Protein AF-A0A562V6J1-F1 (afdb_monomer_lite)

Organism: NCBI:txid345631

Foldseek 3Di:
DFDDDDDDPVRVVVLVVDDPVVVVVVVVLNVVCRHPHQDCPVDDQWDADPPDPPDTD

Structure (mmCIF, N/CA/C/O backbone):
data_AF-A0A562V6J1-F1
#
_entry.id   AF-A0A562V6J1-F1
#
loop_
_atom_site.group_PDB
_atom_site.id
_atom_site.type_symbol
_atom_site.label_atom_id
_atom_site.label_alt_id
_atom_site.label_comp_id
_atom_site.label_asym_id
_atom_site.label_entity_id
_atom_site.label_seq_id
_atom_site.pdbx_PDB_ins_code
_atom_site.Cartn_x
_atom_site.Cartn_y
_atom_site.Cartn_z
_atom_site.occupancy
_atom_site.B_iso_or_equiv
_atom_site.auth_seq_id
_atom_site.auth_comp_id
_atom_site.auth_asym_id
_atom_site.auth_atom_id
_atom_site.pdbx_PDB_model_num
ATOM 1 N N . MET A 1 1 ? 4.696 -17.364 -12.379 1.00 67.31 1 MET A N 1
ATOM 2 C CA . MET A 1 1 ? 5.131 -17.384 -10.964 1.00 67.31 1 MET A CA 1
ATOM 3 C C . MET A 1 1 ? 4.413 -16.263 -10.237 1.00 67.31 1 MET A C 1
ATOM 5 O O . MET A 1 1 ? 4.366 -15.168 -10.783 1.00 67.31 1 MET A O 1
ATOM 9 N N . ALA A 1 2 ? 3.825 -16.538 -9.072 1.00 84.25 2 ALA A N 1
ATOM 10 C CA . ALA A 1 2 ? 3.195 -15.508 -8.249 1.00 84.25 2 ALA A CA 1
ATOM 11 C C . ALA A 1 2 ? 4.265 -14.736 -7.460 1.00 84.25 2 ALA A C 1
ATOM 13 O O . ALA A 1 2 ? 5.239 -15.327 -6.994 1.00 84.25 2 ALA A O 1
ATOM 14 N N . TRP A 1 3 ? 4.092 -13.427 -7.316 1.00 91.62 3 TRP A N 1
ATOM 15 C CA . TRP A 1 3 ? 4.967 -12.581 -6.511 1.00 91.62 3 TRP A CA 1
ATOM 16 C C . TRP A 1 3 ? 4.639 -12.735 -5.026 1.00 91.62 3 TRP A C 1
ATOM 18 O O . TRP A 1 3 ? 3.475 -12.686 -4.626 1.00 91.62 3 TRP A O 1
ATOM 28 N N . THR A 1 4 ? 5.666 -12.854 -4.186 1.00 92.62 4 THR A N 1
ATOM 29 C CA . THR A 1 4 ? 5.490 -12.838 -2.730 1.00 92.62 4 THR A CA 1
ATOM 30 C C . THR A 1 4 ? 5.410 -11.396 -2.241 1.00 92.62 4 THR A C 1
ATOM 32 O O . THR A 1 4 ? 6.379 -10.646 -2.329 1.00 92.62 4 THR A O 1
ATOM 35 N N . VAL A 1 5 ? 4.255 -11.010 -1.699 1.00 91.94 5 VAL A N 1
ATOM 36 C CA . VAL A 1 5 ? 4.035 -9.677 -1.118 1.00 91.94 5 VAL A CA 1
ATOM 37 C C . VAL A 1 5 ? 4.155 -9.764 0.397 1.00 91.94 5 VAL A C 1
ATOM 39 O O . VAL A 1 5 ? 3.380 -10.476 1.039 1.00 91.94 5 VAL A O 1
ATOM 42 N N . ILE A 1 6 ? 5.120 -9.035 0.959 1.00 93.81 6 ILE A N 1
ATOM 43 C CA . ILE A 1 6 ? 5.426 -9.019 2.392 1.00 93.81 6 ILE A CA 1
ATOM 44 C C . ILE A 1 6 ? 5.178 -7.614 2.936 1.00 93.81 6 ILE A C 1
ATOM 46 O O . ILE A 1 6 ? 5.631 -6.624 2.362 1.00 93.81 6 ILE A O 1
ATOM 50 N N . PHE A 1 7 ? 4.497 -7.532 4.076 1.00 93.12 7 PHE A N 1
ATOM 51 C CA . PHE A 1 7 ? 4.302 -6.280 4.794 1.00 93.12 7 PHE A CA 1
ATOM 52 C C . PHE A 1 7 ? 5.361 -6.089 5.871 1.00 93.12 7 PHE A C 1
ATOM 54 O O . PHE A 1 7 ? 5.679 -7.007 6.626 1.00 93.12 7 PHE A O 1
ATOM 61 N N . THR A 1 8 ? 5.852 -4.859 6.009 1.00 95.06 8 THR A N 1
ATOM 62 C CA . THR A 1 8 ? 6.625 -4.482 7.194 1.00 95.06 8 THR A CA 1
ATOM 63 C C . THR A 1 8 ? 5.721 -4.454 8.427 1.00 95.06 8 THR A C 1
ATOM 65 O O . THR A 1 8 ? 4.520 -4.18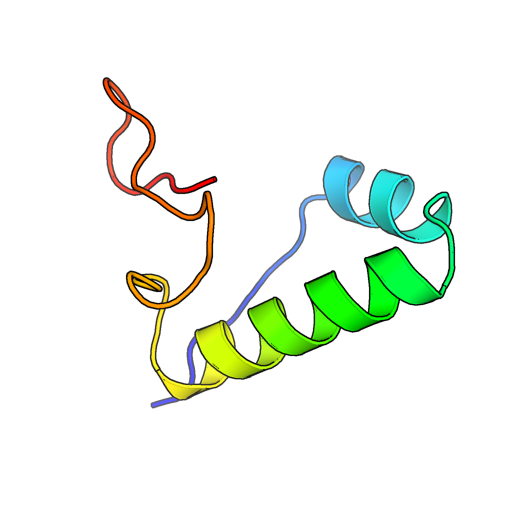4 8.336 1.00 95.06 8 THR A O 1
ATOM 68 N N . ASN A 1 9 ? 6.305 -4.634 9.613 1.00 95.88 9 ASN A N 1
ATOM 69 C CA . ASN A 1 9 ? 5.571 -4.536 10.879 1.00 95.88 9 ASN A CA 1
ATOM 70 C C . ASN A 1 9 ? 4.822 -3.201 11.034 1.00 95.88 9 ASN A C 1
ATOM 72 O O . ASN A 1 9 ? 3.732 -3.160 11.605 1.00 95.88 9 ASN A O 1
ATOM 76 N N . LYS A 1 10 ? 5.388 -2.104 10.513 1.00 95.88 10 LYS A N 1
ATOM 77 C CA . LYS A 1 10 ? 4.744 -0.785 10.523 1.00 95.88 10 LYS A CA 1
ATOM 78 C C . LYS A 1 10 ? 3.503 -0.768 9.628 1.00 95.88 10 LYS A C 1
ATOM 80 O O . LYS A 1 10 ? 2.439 -0.375 10.101 1.00 95.88 10 LYS A O 1
ATOM 85 N N . ALA A 1 11 ? 3.625 -1.250 8.390 1.00 94.12 11 ALA A N 1
ATOM 86 C CA . ALA A 1 11 ? 2.513 -1.315 7.444 1.00 94.12 11 ALA A CA 1
ATOM 87 C C . ALA A 1 11 ? 1.377 -2.210 7.966 1.00 94.12 11 ALA A C 1
ATOM 89 O O . ALA A 1 11 ? 0.223 -1.793 7.963 1.00 94.12 11 ALA A O 1
ATOM 90 N N . ALA A 1 12 ? 1.697 -3.381 8.526 1.00 95.31 12 ALA A N 1
ATOM 91 C CA . ALA A 1 12 ? 0.700 -4.284 9.103 1.00 95.31 12 ALA A CA 1
ATOM 92 C C . ALA A 1 12 ? -0.063 -3.646 10.281 1.00 95.31 12 ALA A C 1
ATOM 94 O O . ALA A 1 12 ? -1.280 -3.794 10.401 1.00 95.31 12 ALA A O 1
ATOM 95 N N . LYS A 1 13 ? 0.633 -2.895 11.148 1.00 96.50 13 LYS A N 1
ATOM 96 C CA . LYS A 1 13 ? -0.004 -2.146 12.245 1.00 96.50 13 LYS A CA 1
ATOM 97 C C . LYS A 1 13 ? -0.898 -1.017 11.731 1.00 96.50 13 LYS A C 1
ATOM 99 O O . LYS A 1 13 ? -1.946 -0.778 12.322 1.00 96.50 13 LYS A O 1
ATOM 104 N N . GLN A 1 14 ? -0.493 -0.322 10.668 1.00 95.94 14 GLN A N 1
ATOM 105 C CA . GLN A 1 14 ? -1.290 0.747 10.060 1.00 95.94 14 GLN A CA 1
ATOM 106 C C . GLN A 1 14 ? -2.533 0.192 9.364 1.00 95.94 14 GLN A C 1
ATOM 108 O O . GLN A 1 14 ? -3.620 0.691 9.625 1.00 95.94 14 GLN A O 1
ATOM 113 N N . TYR A 1 15 ? -2.396 -0.885 8.586 1.00 95.62 15 TYR A N 1
ATOM 114 C CA . TYR A 1 15 ? -3.507 -1.560 7.909 1.00 95.62 15 TYR A CA 1
ATOM 115 C C . TYR A 1 15 ? -4.648 -1.907 8.876 1.00 95.62 15 TYR A C 1
ATOM 117 O O . TYR A 1 15 ? -5.808 -1.603 8.613 1.00 95.62 15 TYR A O 1
ATOM 125 N N . LYS A 1 16 ? -4.322 -2.444 10.061 1.00 95.31 16 LYS A N 1
ATOM 126 C CA . LYS A 1 16 ? -5.323 -2.789 11.086 1.00 95.31 16 LYS A CA 1
ATOM 127 C C . LYS A 1 16 ? -6.148 -1.594 11.584 1.00 95.31 16 LYS A C 1
ATOM 129 O O . LYS A 1 16 ? -7.264 -1.803 12.045 1.00 95.31 16 LYS A O 1
ATOM 134 N N . LYS A 1 17 ? -5.618 -0.368 11.495 1.00 96.88 17 LYS A N 1
ATOM 135 C CA . LYS A 1 17 ? -6.286 0.869 11.937 1.00 96.88 17 LYS A CA 1
ATOM 136 C C . LYS A 1 17 ? -7.150 1.520 10.854 1.00 96.88 17 LYS A C 1
ATOM 138 O O . LYS A 1 17 ? -7.837 2.491 11.149 1.00 96.88 17 LYS A O 1
ATOM 143 N N . LEU A 1 18 ? -7.081 1.040 9.613 1.00 95.69 18 LEU A N 1
ATOM 144 C CA . LEU A 1 18 ? -7.823 1.626 8.502 1.00 95.69 18 LEU A CA 1
ATOM 145 C C . LEU A 1 18 ? -9.298 1.188 8.520 1.00 95.69 18 LEU A C 1
ATOM 147 O O . LEU A 1 18 ? -9.597 0.076 8.972 1.00 95.69 18 LEU A O 1
ATOM 151 N N . PRO A 1 19 ? -10.215 2.028 8.000 1.00 97.81 19 PRO A N 1
ATOM 152 C CA . PRO A 1 19 ? -11.599 1.632 7.747 1.00 97.81 19 PRO A CA 1
ATOM 153 C C . PRO A 1 19 ? -11.676 0.417 6.816 1.00 97.81 19 PRO A C 1
ATOM 155 O O . PRO A 1 19 ? -10.805 0.236 5.963 1.00 97.81 19 PRO A O 1
ATOM 158 N N . GLN A 1 20 ? -12.740 -0.384 6.937 1.00 96.06 20 GLN A N 1
ATOM 159 C CA . GLN A 1 20 ? -12.904 -1.613 6.149 1.00 96.06 20 GLN A CA 1
ATOM 160 C C . GLN A 1 20 ? -12.793 -1.364 4.639 1.00 96.06 20 GLN A C 1
ATOM 162 O O . GLN A 1 20 ? -12.015 -2.039 3.981 1.00 96.06 20 GLN A O 1
ATOM 167 N N . SER A 1 21 ? -13.457 -0.329 4.121 1.00 95.75 21 SER A N 1
ATOM 168 C CA . SER A 1 21 ? -13.423 0.017 2.693 1.00 95.75 21 SER A CA 1
ATOM 169 C C . SER A 1 21 ? -12.010 0.267 2.152 1.00 95.75 21 SER A C 1
ATOM 171 O O . SER A 1 21 ? -11.684 -0.078 1.016 1.00 95.75 21 SER A O 1
ATOM 173 N N . VAL A 1 22 ? -11.138 0.852 2.976 1.00 95.19 22 VAL A N 1
ATOM 174 C CA . VAL A 1 22 ? -9.740 1.100 2.609 1.00 95.19 22 VAL A CA 1
ATOM 175 C C . VAL A 1 22 ? -8.929 -0.194 2.682 1.00 95.19 22 VAL A C 1
ATOM 177 O O . VAL A 1 22 ? -8.076 -0.423 1.826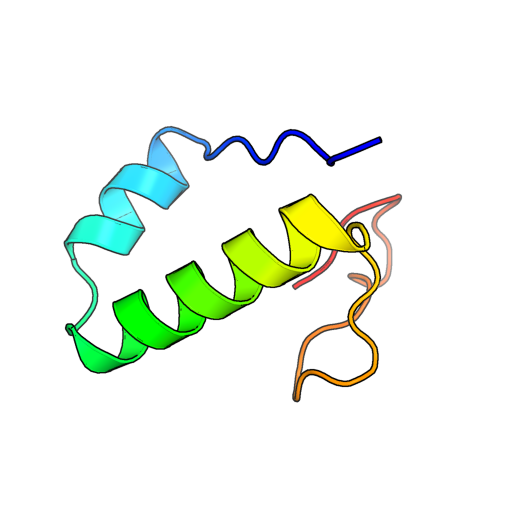 1.00 95.19 22 VAL A O 1
ATOM 180 N N . ARG A 1 23 ? -9.208 -1.065 3.660 1.00 96.25 23 ARG A N 1
ATOM 181 C CA . ARG A 1 23 ? -8.589 -2.397 3.737 1.00 96.25 23 ARG A CA 1
ATOM 182 C C . ARG A 1 23 ? -8.921 -3.241 2.511 1.00 96.25 23 ARG A C 1
ATOM 184 O O . ARG A 1 23 ? -7.996 -3.780 1.918 1.00 96.25 23 ARG A O 1
ATOM 191 N N . ASP A 1 24 ? -10.177 -3.237 2.070 1.00 96.50 24 ASP A N 1
ATOM 192 C CA . ASP A 1 24 ? -10.624 -3.971 0.878 1.00 96.50 24 ASP A CA 1
ATOM 193 C C . ASP A 1 24 ? -9.866 -3.518 -0.382 1.00 96.50 24 ASP A C 1
ATOM 195 O O . ASP A 1 24 ? -9.448 -4.328 -1.208 1.00 96.50 24 ASP A O 1
ATOM 199 N N . THR A 1 25 ? -9.616 -2.210 -0.494 1.00 94.44 25 THR A N 1
ATOM 200 C CA . THR A 1 25 ? -8.831 -1.628 -1.593 1.00 94.44 25 THR A CA 1
ATOM 201 C C . THR A 1 25 ? -7.371 -2.097 -1.547 1.00 94.44 25 THR A C 1
ATOM 203 O O . THR A 1 25 ? -6.792 -2.445 -2.575 1.00 94.44 25 THR A O 1
ATOM 206 N N . ILE A 1 26 ? -6.768 -2.142 -0.354 1.00 93.75 26 ILE A N 1
ATOM 207 C CA . ILE A 1 26 ? -5.400 -2.649 -0.163 1.00 93.75 26 ILE A CA 1
ATOM 208 C C . ILE A 1 26 ? -5.326 -4.145 -0.481 1.00 93.75 26 ILE A C 1
ATOM 210 O O . ILE A 1 26 ? -4.389 -4.577 -1.149 1.00 93.75 26 ILE A O 1
ATOM 214 N N . ASP A 1 27 ? -6.303 -4.934 -0.040 1.00 95.19 27 ASP A N 1
ATOM 215 C CA . ASP A 1 27 ? -6.331 -6.377 -0.272 1.00 95.19 27 ASP A CA 1
ATOM 216 C C . ASP A 1 27 ? -6.457 -6.699 -1.765 1.00 95.19 27 ASP A C 1
ATOM 218 O O . ASP A 1 27 ? -5.743 -7.573 -2.265 1.00 95.19 27 ASP A O 1
ATOM 222 N N . LEU A 1 28 ? -7.265 -5.927 -2.502 1.00 94.94 28 LEU A N 1
ATOM 223 C CA . LEU A 1 28 ? -7.348 -6.016 -3.959 1.00 94.94 28 LEU A CA 1
ATOM 224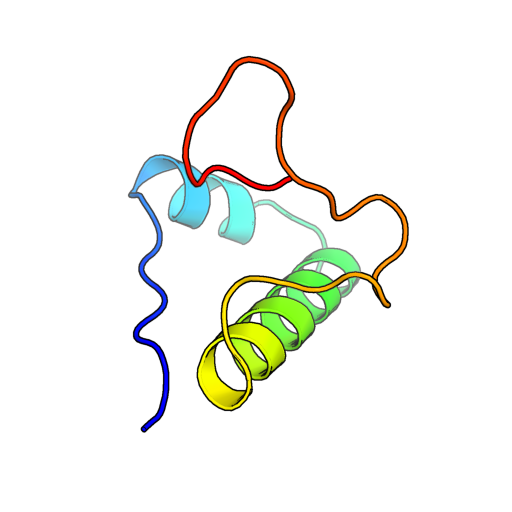 C C . LEU A 1 28 ? -5.993 -5.716 -4.619 1.00 94.94 28 LEU A C 1
ATOM 226 O O . LEU A 1 28 ? -5.522 -6.504 -5.441 1.00 94.94 28 LEU A O 1
ATOM 230 N N . LEU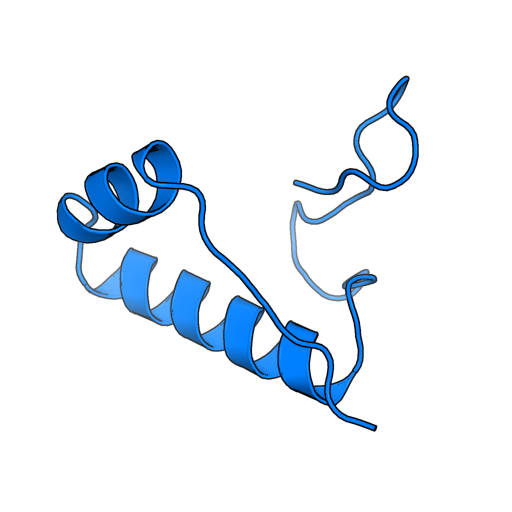 A 1 29 ? -5.328 -4.628 -4.222 1.00 93.38 29 LEU A N 1
ATOM 231 C CA . LEU A 1 29 ? -4.006 -4.271 -4.746 1.00 93.38 29 LEU A CA 1
ATOM 232 C C . LEU A 1 29 ? -2.972 -5.376 -4.476 1.00 93.38 29 LEU A C 1
ATOM 234 O O . LEU A 1 29 ? -2.187 -5.729 -5.354 1.00 93.38 29 LEU A O 1
ATOM 238 N N . VAL A 1 30 ? -2.978 -5.961 -3.277 1.00 93.69 30 VAL A N 1
ATOM 239 C CA . VAL A 1 30 ? -2.076 -7.062 -2.904 1.00 93.69 30 VAL A CA 1
ATOM 240 C C . VAL A 1 30 ? -2.328 -8.293 -3.758 1.00 93.69 30 VAL A C 1
ATOM 242 O O . VAL A 1 30 ? -1.368 -8.909 -4.226 1.00 93.69 30 VAL A O 1
ATOM 245 N N . MET A 1 31 ? -3.594 -8.669 -3.956 1.00 93.81 31 MET A N 1
ATOM 246 C CA . MET A 1 31 ? -3.954 -9.795 -4.817 1.00 93.81 31 MET A CA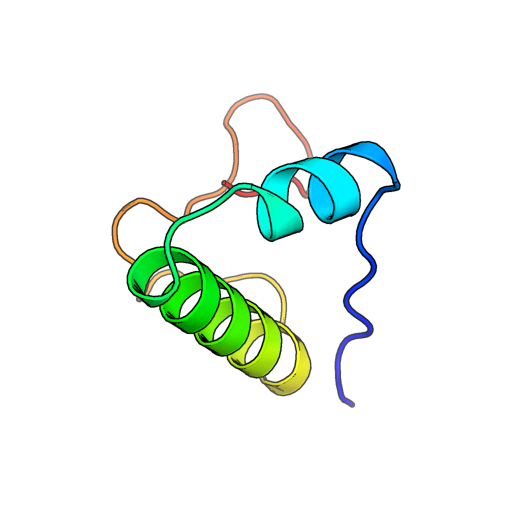 1
ATOM 247 C C . MET A 1 31 ? -3.474 -9.564 -6.245 1.00 93.81 31 MET A C 1
ATOM 249 O O . MET A 1 31 ? -2.828 -10.440 -6.819 1.00 93.81 31 MET A O 1
ATOM 253 N N . GLU A 1 32 ? -3.703 -8.373 -6.793 1.00 93.12 32 GLU A N 1
ATOM 254 C CA . GLU A 1 32 ? -3.210 -8.030 -8.118 1.00 93.12 32 GLU A CA 1
ATOM 255 C C . GLU A 1 32 ? -1.686 -8.137 -8.192 1.00 93.12 32 GLU A C 1
ATOM 257 O O . GLU A 1 32 ? -1.178 -8.848 -9.062 1.00 93.12 32 GLU A O 1
ATOM 262 N N . ILE A 1 33 ? -0.951 -7.523 -7.253 1.00 92.81 33 ILE A N 1
ATOM 263 C CA . ILE A 1 33 ? 0.519 -7.573 -7.212 1.00 92.81 33 ILE A CA 1
ATOM 264 C C . ILE A 1 33 ? 1.022 -9.015 -7.152 1.00 92.81 33 ILE A C 1
ATOM 266 O O . ILE A 1 33 ? 1.943 -9.361 -7.893 1.00 92.81 33 ILE A O 1
ATOM 270 N N . ARG A 1 34 ? 0.401 -9.876 -6.336 1.00 93.50 34 ARG A N 1
ATOM 271 C CA . ARG A 1 34 ? 0.741 -11.306 -6.269 1.00 93.50 34 ARG A CA 1
ATOM 272 C C . ARG A 1 34 ? 0.601 -11.993 -7.625 1.00 93.50 34 ARG A C 1
ATOM 274 O O . ARG A 1 34 ? 1.430 -12.835 -7.958 1.00 93.50 34 ARG A O 1
ATOM 281 N N . LEU A 1 35 ? -0.409 -11.638 -8.414 1.00 92.38 35 LEU A N 1
ATOM 282 C CA . LEU A 1 35 ? -0.692 -12.287 -9.694 1.00 92.38 35 LEU A CA 1
ATOM 283 C C . LEU A 1 35 ? 0.173 -11.762 -10.845 1.00 92.38 35 LEU A C 1
ATOM 285 O O . LEU A 1 35 ? 0.704 -12.556 -11.616 1.00 92.38 35 LEU A O 1
ATOM 289 N N . SER A 1 36 ? 0.322 -10.443 -10.972 1.00 90.00 36 SER A N 1
ATOM 290 C CA . SER A 1 36 ? 0.928 -9.818 -12.172 1.00 90.00 36 SER A CA 1
ATOM 291 C C . SER A 1 36 ? 2.168 -8.953 -11.888 1.00 90.00 36 SER A C 1
ATOM 293 O O . SER A 1 36 ? 2.744 -8.389 -12.811 1.00 90.00 36 SER A O 1
ATOM 295 N N . GLY A 1 37 ? 2.603 -8.846 -10.627 1.00 88.69 37 GLY A N 1
ATOM 296 C CA . GLY A 1 37 ? 3.792 -8.092 -10.224 1.00 88.69 37 GLY A CA 1
ATOM 297 C C . GLY A 1 37 ? 3.569 -6.650 -9.757 1.00 88.69 37 GLY A C 1
ATOM 298 O O . GLY A 1 37 ? 2.439 -6.176 -9.658 1.00 88.69 37 GLY A O 1
ATOM 299 N N . PRO A 1 38 ? 4.649 -5.936 -9.408 1.00 85.69 38 PRO A N 1
ATOM 300 C CA . PRO A 1 38 ? 4.574 -4.651 -8.711 1.00 85.69 38 PRO A CA 1
ATOM 301 C C . PRO A 1 38 ? 4.223 -3.457 -9.606 1.00 85.69 38 PRO A C 1
ATOM 303 O O . PRO A 1 38 ? 4.034 -2.367 -9.092 1.00 85.69 38 PRO A O 1
ATOM 306 N N . VAL A 1 39 ? 4.148 -3.611 -10.930 1.00 85.94 39 VAL A N 1
ATOM 307 C CA . VAL A 1 39 ? 3.831 -2.496 -11.838 1.00 85.94 39 VAL A CA 1
ATOM 308 C C . VAL A 1 39 ? 2.320 -2.449 -12.074 1.00 85.94 39 VAL A C 1
ATOM 310 O O . VAL A 1 39 ? 1.772 -3.335 -12.725 1.00 85.94 39 VAL A O 1
A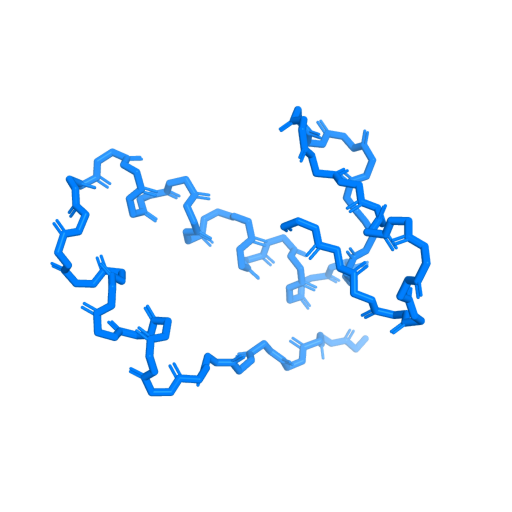TOM 313 N N . ARG A 1 40 ? 1.650 -1.417 -11.541 1.00 83.56 40 ARG A N 1
ATOM 314 C CA . ARG A 1 40 ? 0.183 -1.240 -11.588 1.00 83.56 40 ARG A CA 1
ATOM 315 C C . ARG A 1 40 ? -0.223 0.097 -12.206 1.00 83.56 40 ARG A C 1
ATOM 317 O O . ARG A 1 40 ? -0.863 0.920 -11.564 1.00 83.56 40 ARG A O 1
ATOM 324 N N . GLY A 1 41 ? 0.148 0.324 -13.467 1.00 78.31 41 GLY A N 1
ATOM 325 C CA . GLY A 1 41 ? -0.183 1.569 -14.185 1.00 78.31 41 GLY A CA 1
ATOM 326 C C . GLY A 1 41 ? -1.688 1.814 -14.396 1.00 78.31 41 GLY A C 1
ATOM 327 O O . GLY A 1 41 ? -2.080 2.905 -14.790 1.00 78.31 41 GLY A O 1
ATOM 328 N N . ASN A 1 42 ? -2.527 0.811 -14.124 1.00 84.56 42 ASN A N 1
ATOM 329 C CA . ASN A 1 42 ? -3.987 0.892 -14.123 1.00 84.56 42 ASN A CA 1
ATOM 330 C C . ASN A 1 42 ? -4.572 1.468 -12.818 1.00 84.56 42 ASN A C 1
ATOM 332 O O . ASN A 1 42 ? -5.743 1.845 -12.798 1.00 84.56 42 ASN A O 1
ATOM 336 N N . TRP A 1 43 ? -3.794 1.543 -11.733 1.00 86.88 43 TRP A N 1
ATOM 337 C CA . TRP A 1 43 ? -4.262 2.068 -10.452 1.00 86.88 43 TRP A CA 1
ATOM 338 C C . TRP A 1 43 ? -4.061 3.575 -10.359 1.00 86.88 43 TRP A C 1
ATOM 340 O O . TRP A 1 43 ? -2.962 4.103 -10.540 1.00 86.88 43 TRP A O 1
ATOM 350 N N . LYS A 1 44 ? -5.132 4.286 -10.001 1.00 81.31 44 LYS A N 1
ATOM 351 C CA . LYS A 1 44 ? -5.067 5.727 -9.757 1.00 81.31 44 LYS A CA 1
ATOM 352 C C . LYS A 1 44 ? -4.099 6.006 -8.601 1.00 81.31 44 LYS A C 1
ATOM 354 O O . LYS A 1 44 ? -4.254 5.447 -7.520 1.00 81.31 44 LYS A O 1
ATOM 359 N N . ASN A 1 45 ? -3.139 6.901 -8.828 1.00 83.69 45 ASN A N 1
ATOM 360 C CA . ASN A 1 45 ? -2.089 7.292 -7.875 1.00 83.69 45 ASN A CA 1
ATOM 361 C C . ASN A 1 45 ? -1.080 6.188 -7.500 1.00 83.69 45 ASN A C 1
ATOM 363 O O . ASN A 1 45 ? -0.327 6.371 -6.547 1.00 83.69 45 ASN A O 1
ATOM 367 N N . TYR A 1 46 ? -1.024 5.072 -8.234 1.00 86.06 46 TYR A N 1
ATOM 368 C CA . TYR A 1 46 ? 0.023 4.067 -8.055 1.00 86.06 46 TYR A CA 1
ATOM 369 C C . TYR A 1 46 ? 1.094 4.241 -9.129 1.00 86.06 46 TYR A C 1
ATOM 371 O O . TYR A 1 46 ? 0.909 3.909 -10.300 1.00 86.06 46 TYR A O 1
ATOM 379 N N . SER A 1 47 ? 2.240 4.778 -8.738 1.00 82.50 47 SER A N 1
ATOM 380 C CA . SER A 1 47 ? 3.370 4.980 -9.638 1.00 82.50 47 SER A CA 1
ATOM 381 C C . SER A 1 47 ? 4.682 4.774 -8.898 1.00 82.50 47 SER A C 1
ATOM 383 O O . SER A 1 47 ? 4.733 4.682 -7.669 1.00 82.50 47 SER A O 1
ATOM 385 N N . LYS A 1 48 ? 5.763 4.648 -9.666 1.00 84.38 48 LYS A N 1
ATOM 386 C CA . LYS A 1 48 ? 7.112 4.574 -9.115 1.00 84.38 48 LYS A CA 1
ATOM 387 C C . LYS A 1 48 ? 7.419 5.862 -8.346 1.00 84.38 48 LYS A C 1
ATOM 389 O O . LYS A 1 48 ? 7.224 6.952 -8.873 1.00 84.38 48 LYS A O 1
ATOM 394 N N . LEU A 1 49 ? 7.951 5.723 -7.135 1.00 84.94 49 LEU A N 1
ATOM 395 C CA . LEU A 1 49 ? 8.426 6.851 -6.341 1.00 84.94 49 LEU A CA 1
ATOM 396 C C . LEU A 1 49 ? 9.665 7.458 -7.006 1.00 84.94 49 LEU A C 1
ATOM 398 O O . LEU A 1 49 ? 10.700 6.797 -7.145 1.00 84.94 49 LEU A O 1
ATOM 402 N N . GLU A 1 50 ? 9.556 8.718 -7.418 1.00 81.00 50 GLU A N 1
ATOM 403 C CA . GLU A 1 50 ? 10.657 9.450 -8.035 1.00 81.00 50 GLU A CA 1
ATOM 404 C C . GLU A 1 50 ? 11.858 9.537 -7.077 1.00 81.00 50 GLU A C 1
ATOM 406 O O . GLU A 1 50 ? 11.715 9.643 -5.857 1.00 81.00 50 GLU A O 1
ATOM 411 N N . GLY A 1 51 ? 13.070 9.387 -7.617 1.00 82.50 51 GLY A N 1
ATOM 412 C CA . GLY A 1 51 ? 14.300 9.349 -6.821 1.00 82.50 51 GLY A CA 1
ATOM 413 C C . GLY A 1 51 ? 14.545 8.045 -6.046 1.00 82.50 51 GLY A C 1
ATOM 414 O O . GLY A 1 51 ? 15.598 7.910 -5.422 1.00 82.50 51 GLY A O 1
ATOM 415 N N . ARG A 1 52 ? 13.642 7.049 -6.096 1.00 77.69 52 ARG A N 1
ATOM 416 C CA . ARG A 1 52 ? 13.831 5.747 -5.430 1.00 77.69 52 ARG A CA 1
ATOM 417 C C . ARG A 1 52 ? 13.809 4.576 -6.412 1.00 77.69 52 ARG A C 1
ATOM 419 O O . ARG A 1 52 ? 12.924 4.431 -7.254 1.00 77.69 52 ARG A O 1
ATOM 426 N N . LYS A 1 53 ? 14.805 3.689 -6.308 1.00 78.69 53 LYS A N 1
ATOM 427 C CA . LYS A 1 53 ? 14.860 2.464 -7.121 1.00 78.69 53 LYS A CA 1
ATOM 428 C C . LYS A 1 53 ? 13.875 1.431 -6.568 1.00 78.69 53 LYS A C 1
ATOM 430 O O . LYS A 1 53 ? 13.901 1.141 -5.377 1.00 78.69 53 LYS A O 1
ATOM 435 N N . ASN A 1 54 ? 13.042 0.872 -7.448 1.00 78.56 54 ASN A N 1
ATOM 436 C CA . ASN A 1 54 ? 12.108 -0.231 -7.176 1.00 78.56 54 ASN A CA 1
ATOM 437 C C . ASN A 1 54 ? 11.085 0.019 -6.053 1.00 78.56 54 ASN A C 1
ATOM 439 O O . ASN A 1 54 ? 10.577 -0.933 -5.468 1.00 78.56 54 ASN A O 1
ATOM 443 N N . GLN A 1 55 ? 10.763 1.279 -5.761 1.00 81.38 55 GLN A N 1
ATOM 444 C CA . GLN A 1 55 ? 9.700 1.631 -4.822 1.00 81.38 55 GLN A CA 1
ATOM 445 C C . GLN A 1 55 ? 8.542 2.261 -5.589 1.00 81.38 55 GLN A C 1
ATOM 447 O O . GLN A 1 55 ? 8.762 3.079 -6.481 1.00 81.38 55 GLN A O 1
ATOM 452 N N . HIS A 1 56 ? 7.329 1.859 -5.241 1.00 81.69 56 HIS A N 1
ATOM 453 C CA . HIS A 1 56 ? 6.080 2.378 -5.788 1.00 81.69 56 HIS A CA 1
ATOM 454 C C . HIS A 1 56 ? 5.220 2.879 -4.621 1.00 81.69 56 HIS A C 1
ATOM 456 O O . HIS A 1 56 ? 5.515 2.536 -3.469 1.00 81.69 56 HIS A O 1
ATOM 462 N N . HIS A 1 57 ? 4.240 3.731 -4.921 1.00 75.81 57 HIS A N 1
ATOM 463 C CA . HIS A 1 57 ? 3.254 4.215 -3.951 1.00 75.81 57 HIS A CA 1
ATOM 464 C C . HIS A 1 57 ? 2.437 3.092 -3.302 1.00 75.81 57 HIS A C 1
ATOM 466 O O . HIS A 1 57 ? 2.284 2.022 -3.927 1.00 75.81 57 HIS A O 1
#

Radius of gyration: 11.96 Å; chains: 1; bounding box: 28×27×26 Å

InterPro domains:
  IPR035093 Toxin-antitoxin system, RelE/ParE toxin domain superfamily [G3DSA:3.30.2310.20] (1-57)
  IPR035093 Toxin-antitoxin system, RelE/ParE toxin domain superfamily [SSF143011] (1-53)

Secondary structure (DSSP, 8-state):
--------HHHHHHHHTS-HHHHHHHHHHHHHHHHH-S--TTSTT--BPTTSTT-B-

Sequence (57 aa):
MAWTVIFTNKAAKQYKKLPQSVRDTIDLLVMEIRLSGPVRGNWKNYSKLEGRKNQHH

pLDDT: mean 89.46, std 6.9, range [67.31, 97.81]